Protein AF-A0A2D8XB41-F1 (afdb_monomer_lite)

Foldseek 3Di:
DLCPVLLVVLVVCVVVVPFWKWFADPVVRDIDIDDDDDPDPTDIDTSVRVNVVVVVVVVVVVD

pLDDT: mean 86.91, std 12.56, range [44.88, 97.38]

Radius of gyration: 11.84 Å; chains: 1; bounding box: 31×31×20 Å

Secondary structure (DSSP, 8-state):
-TTHHHHHHHHHHHHTT---EEEEETTTTEEEEE-S----SSPEEEHHHHHHHHHHHHHHTT-

Structure (mmCIF, N/CA/C/O backbone):
data_AF-A0A2D8XB41-F1
#
_entry.id   AF-A0A2D8XB41-F1
#
loop_
_atom_site.group_PDB
_atom_site.id
_atom_site.type_symbol
_atom_site.label_atom_id
_atom_site.label_alt_id
_atom_site.label_comp_id
_atom_site.label_asym_id
_atom_site.label_entity_id
_atom_site.label_seq_id
_atom_site.pdbx_PDB_ins_code
_atom_site.Cartn_x
_atom_site.Cartn_y
_atom_site.Cartn_z
_atom_site.occupancy
_atom_site.B_iso_or_equiv
_atom_site.auth_seq_id
_atom_site.auth_comp_id
_atom_site.auth_asym_id
_atom_site.auth_atom_id
_atom_site.pdbx_PDB_model_num
ATOM 1 N N . MET A 1 1 ? 5.717 16.458 -4.183 1.00 55.50 1 MET A N 1
ATOM 2 C CA . MET A 1 1 ? 4.419 15.913 -4.662 1.00 55.50 1 MET A CA 1
ATOM 3 C C . MET A 1 1 ? 4.439 14.410 -4.966 1.00 55.50 1 MET A C 1
ATOM 5 O O . MET A 1 1 ? 3.362 13.831 -4.988 1.00 55.50 1 MET A O 1
ATOM 9 N N . LYS A 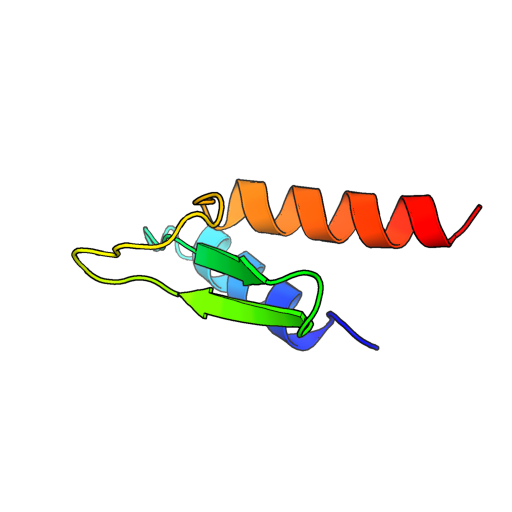1 2 ? 5.611 13.768 -5.128 1.00 64.75 2 LYS A N 1
ATOM 10 C CA . LYS A 1 2 ? 5.761 12.443 -5.765 1.00 64.75 2 LYS A CA 1
ATOM 11 C C . LYS A 1 2 ? 5.051 11.236 -5.123 1.00 64.75 2 LYS A C 1
ATOM 13 O O . LYS A 1 2 ? 4.897 10.243 -5.806 1.00 64.75 2 LYS A O 1
ATOM 18 N N . TYR A 1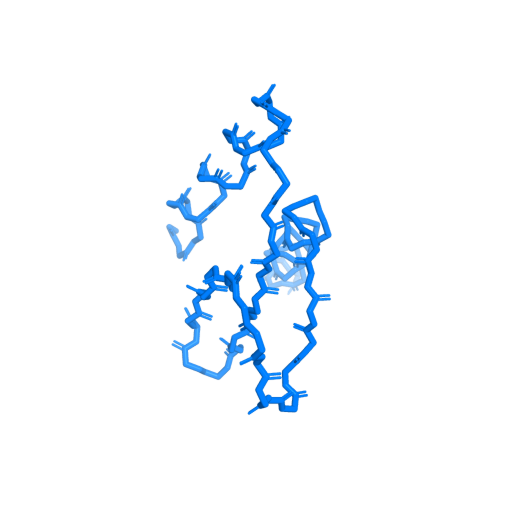 3 ? 4.526 11.329 -3.899 1.00 82.31 3 TYR A N 1
ATOM 19 C CA . TYR A 1 3 ? 3.795 10.214 -3.268 1.00 82.31 3 TYR A CA 1
ATOM 20 C C . TYR A 1 3 ? 2.442 10.611 -2.660 1.00 82.31 3 TYR A C 1
ATOM 22 O O . TYR A 1 3 ? 1.849 9.844 -1.906 1.00 82.31 3 TYR A O 1
ATOM 30 N N . LYS A 1 4 ? 1.939 11.826 -2.938 1.00 86.38 4 LYS A N 1
ATOM 31 C CA . LYS A 1 4 ? 0.708 12.327 -2.294 1.00 86.38 4 LYS A CA 1
ATOM 32 C C . LYS A 1 4 ? -0.500 11.430 -2.589 1.00 86.38 4 LYS A C 1
ATOM 34 O O . LYS A 1 4 ? -1.245 11.108 -1.668 1.00 86.38 4 LYS A O 1
ATOM 39 N N . THR A 1 5 ? -0.648 11.006 -3.843 1.00 91.56 5 THR A N 1
ATOM 40 C CA . THR A 1 5 ? -1.784 10.202 -4.307 1.00 91.56 5 THR A CA 1
ATOM 41 C C . THR A 1 5 ? -1.788 8.815 -3.673 1.00 91.56 5 THR A C 1
ATOM 43 O O . THR A 1 5 ? -2.749 8.469 -2.993 1.00 91.56 5 THR A O 1
ATOM 46 N N . ILE A 1 6 ? -0.689 8.059 -3.788 1.00 94.31 6 ILE A N 1
ATOM 47 C CA . ILE A 1 6 ? -0.609 6.708 -3.214 1.00 94.31 6 ILE A CA 1
ATOM 48 C C . ILE A 1 6 ? -0.767 6.725 -1.688 1.00 94.31 6 ILE A C 1
ATOM 50 O O . ILE A 1 6 ? -1.518 5.924 -1.146 1.00 94.31 6 ILE A O 1
ATOM 54 N N . LYS A 1 7 ? -0.189 7.704 -0.977 1.00 95.12 7 LYS A N 1
ATOM 55 C CA . LYS A 1 7 ? -0.390 7.835 0.478 1.00 95.12 7 LYS A CA 1
ATOM 56 C C . LYS A 1 7 ? -1.857 8.038 0.852 1.00 95.12 7 LYS A C 1
ATOM 58 O O . LYS A 1 7 ? -2.273 7.549 1.897 1.00 95.12 7 LYS A O 1
ATOM 63 N N . SER A 1 8 ? -2.624 8.773 0.045 1.00 95.75 8 SER A N 1
ATOM 64 C CA . SER A 1 8 ? -4.061 8.944 0.282 1.00 95.75 8 SER A CA 1
ATOM 65 C C . SER A 1 8 ? -4.809 7.625 0.104 1.00 95.75 8 SER A C 1
ATOM 67 O O . SER A 1 8 ? -5.599 7.267 0.973 1.00 95.75 8 SER A O 1
ATOM 69 N N . VAL A 1 9 ? -4.500 6.871 -0.955 1.00 95.56 9 VAL A N 1
ATOM 70 C CA . VAL A 1 9 ? -5.095 5.549 -1.208 1.00 95.56 9 VAL A CA 1
ATOM 71 C C . VAL A 1 9 ? -4.786 4.578 -0.067 1.00 95.56 9 VAL A C 1
ATOM 73 O O . VAL A 1 9 ? -5.701 3.988 0.501 1.00 95.56 9 VAL A O 1
ATOM 76 N N . LEU A 1 10 ? -3.518 4.468 0.341 1.00 96.56 10 LEU A N 1
ATOM 77 C CA . LEU A 1 10 ? -3.112 3.572 1.429 1.00 96.56 10 LEU A CA 1
ATOM 78 C C . LEU A 1 10 ? -3.808 3.927 2.747 1.00 96.56 10 LEU A C 1
ATOM 80 O O . LEU A 1 10 ? -4.314 3.037 3.424 1.00 96.56 10 LEU A O 1
ATOM 84 N N . LYS A 1 11 ? -3.903 5.220 3.086 1.00 96.75 11 LYS A N 1
ATOM 85 C CA . LYS A 1 11 ? -4.639 5.677 4.276 1.00 96.75 11 LYS A CA 1
ATOM 86 C C . LYS A 1 11 ? -6.111 5.289 4.228 1.00 96.75 11 LYS A C 1
ATOM 88 O O . LYS A 1 11 ? -6.610 4.756 5.211 1.00 96.75 11 LYS A O 1
ATOM 93 N N . GLN A 1 12 ? -6.779 5.483 3.092 1.00 96.75 12 GLN A N 1
ATOM 94 C CA . GLN A 1 12 ? -8.178 5.081 2.944 1.00 96.75 12 GLN A CA 1
ATOM 95 C C . GLN A 1 12 ? -8.361 3.569 3.110 1.00 96.75 12 GLN A C 1
ATOM 97 O O . GLN A 1 12 ? -9.314 3.146 3.763 1.00 96.75 12 GLN A O 1
ATOM 102 N N . ASN A 1 13 ? -7.448 2.753 2.571 1.00 95.31 13 ASN A N 1
ATOM 103 C CA . ASN A 1 13 ? -7.493 1.301 2.755 1.00 95.31 13 ASN A CA 1
ATOM 104 C C . ASN A 1 13 ? -7.345 0.923 4.233 1.00 95.31 13 ASN A C 1
ATOM 106 O O . ASN A 1 13 ? -8.093 0.082 4.722 1.00 95.31 13 ASN A O 1
ATOM 110 N N . ILE A 1 14 ? -6.432 1.576 4.957 1.00 95.94 14 ILE A N 1
ATOM 111 C CA . ILE A 1 14 ? -6.216 1.354 6.393 1.00 95.94 14 ILE A CA 1
ATOM 112 C C . ILE A 1 14 ? -7.455 1.766 7.200 1.00 95.94 14 ILE A C 1
ATOM 114 O O . ILE A 1 14 ? -7.958 0.979 7.999 1.00 95.94 14 ILE A O 1
ATOM 118 N N . GLU A 1 15 ? -7.978 2.971 6.963 1.00 97.38 15 GLU A N 1
ATOM 119 C CA . GLU A 1 15 ? -9.157 3.516 7.649 1.00 97.38 15 GLU A CA 1
ATOM 120 C C . GLU A 1 15 ? -10.391 2.633 7.446 1.00 97.38 15 GLU A C 1
ATOM 122 O O . GLU A 1 15 ? -11.124 2.342 8.392 1.00 97.38 15 GLU A O 1
ATOM 127 N N . LYS A 1 16 ? -10.594 2.150 6.217 1.00 97.00 16 LYS A N 1
ATOM 128 C CA . LYS A 1 16 ? -11.705 1.261 5.859 1.00 97.00 16 LYS A CA 1
ATOM 129 C C . LYS A 1 16 ? -11.425 -0.217 6.149 1.00 97.00 16 LYS A C 1
ATOM 131 O O . LYS A 1 16 ? -12.277 -1.048 5.850 1.00 97.00 16 LYS A O 1
ATOM 136 N N . LYS A 1 17 ? -10.263 -0.552 6.727 1.00 94.62 17 LYS A N 1
ATOM 137 C CA . LYS A 1 17 ? -9.823 -1.929 7.024 1.00 94.62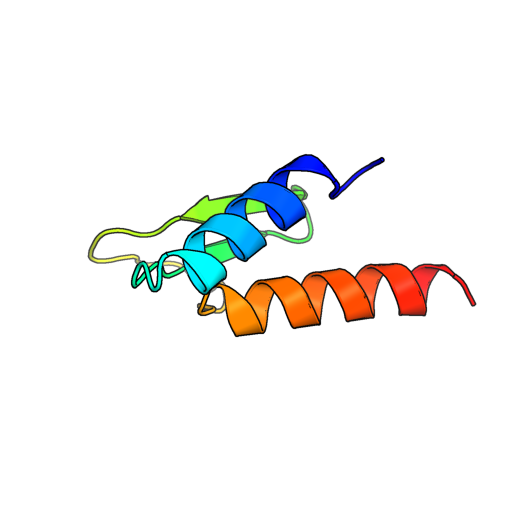 17 LYS A CA 1
ATOM 138 C C . LYS A 1 17 ? -9.886 -2.858 5.802 1.00 94.62 17 LYS A C 1
ATOM 140 O O . LYS A 1 17 ? -10.237 -4.030 5.915 1.00 94.62 17 LYS A O 1
ATOM 145 N N . VAL A 1 18 ? -9.566 -2.327 4.623 1.00 92.94 18 VAL A N 1
ATOM 146 C CA . VAL A 1 18 ? -9.508 -3.103 3.382 1.00 92.94 18 VAL A CA 1
ATOM 147 C C . VAL A 1 18 ? -8.215 -3.913 3.375 1.00 92.94 18 VAL A C 1
ATOM 149 O O . VAL A 1 18 ? -7.118 -3.357 3.453 1.00 92.94 18 VAL A O 1
ATOM 152 N N . ASN A 1 19 ? -8.339 -5.231 3.240 1.00 89.56 19 ASN A N 1
ATOM 153 C CA . ASN A 1 19 ? -7.195 -6.131 3.139 1.00 89.56 19 ASN A CA 1
ATOM 154 C C . ASN A 1 19 ? -6.607 -6.076 1.726 1.00 89.56 19 ASN A C 1
ATOM 156 O O . ASN A 1 19 ? -7.003 -6.829 0.842 1.0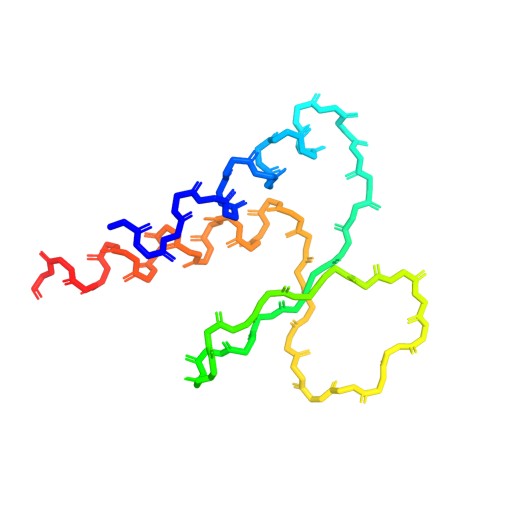0 89.56 19 ASN A O 1
ATOM 160 N N . THR A 1 20 ? -5.672 -5.150 1.518 1.00 92.31 20 THR A N 1
ATOM 161 C CA . THR A 1 20 ? -4.947 -4.984 0.252 1.00 92.31 20 THR A CA 1
ATOM 162 C C . THR A 1 20 ? -3.467 -5.282 0.430 1.00 92.31 20 THR A C 1
ATOM 164 O O . THR A 1 20 ? -2.860 -4.813 1.400 1.00 92.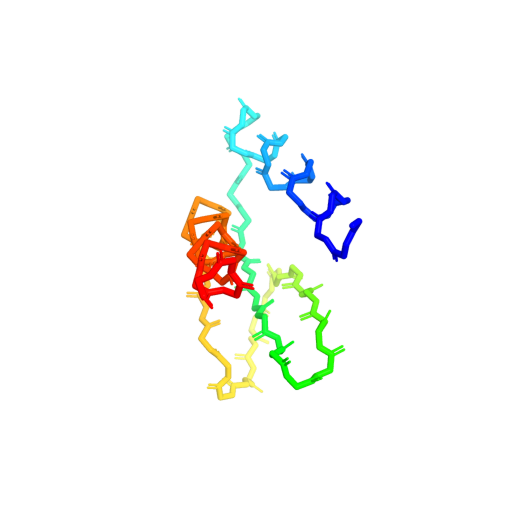31 20 THR A O 1
ATOM 167 N N . LEU A 1 21 ? -2.888 -5.973 -0.544 1.00 93.94 21 LEU A N 1
ATOM 168 C CA . LEU A 1 21 ? -1.453 -6.192 -0.661 1.00 93.94 21 LEU A CA 1
ATOM 169 C C . LEU A 1 21 ? -0.901 -5.368 -1.824 1.00 93.94 21 LEU A C 1
ATOM 171 O O . LEU A 1 21 ? -1.613 -5.102 -2.794 1.00 93.94 21 LEU A O 1
ATOM 175 N N . TRP A 1 22 ? 0.354 -4.956 -1.710 1.00 94.31 22 TRP A N 1
ATOM 176 C CA . TRP A 1 22 ? 0.996 -4.048 -2.648 1.00 94.31 22 TRP A CA 1
ATOM 177 C C . TRP A 1 22 ? 2.445 -4.435 -2.904 1.00 94.31 22 TRP A C 1
ATOM 179 O O . TRP A 1 22 ? 3.125 -4.923 -2.004 1.00 94.31 22 TRP A O 1
ATOM 189 N N . THR A 1 23 ? 2.927 -4.123 -4.099 1.00 93.62 23 THR A N 1
ATOM 190 C CA . THR A 1 23 ? 4.351 -4.093 -4.440 1.00 93.62 23 THR A CA 1
ATOM 191 C C . THR A 1 23 ? 4.752 -2.671 -4.818 1.00 93.62 23 THR A C 1
ATOM 193 O O . THR A 1 23 ? 3.915 -1.837 -5.192 1.00 93.62 23 THR A O 1
ATOM 196 N N . TRP A 1 24 ? 6.041 -2.376 -4.674 1.00 92.75 24 TRP A N 1
ATOM 197 C CA . TRP A 1 24 ? 6.604 -1.088 -5.047 1.00 92.75 24 TRP A CA 1
ATOM 198 C C . TRP A 1 24 ? 7.902 -1.288 -5.818 1.00 92.75 24 TRP A C 1
ATOM 200 O O . TRP A 1 24 ? 8.915 -1.691 -5.247 1.00 92.75 24 TRP A O 1
ATOM 210 N N . ASP A 1 25 ? 7.851 -0.965 -7.105 1.00 91.44 25 ASP A N 1
ATOM 211 C CA . ASP A 1 25 ? 9.034 -0.829 -7.940 1.00 91.44 25 ASP A CA 1
ATOM 212 C C . ASP A 1 25 ? 9.673 0.537 -7.657 1.00 91.44 25 ASP A C 1
ATOM 214 O O . ASP A 1 25 ? 9.088 1.590 -7.939 1.00 91.44 25 ASP A O 1
ATOM 218 N N . ARG A 1 26 ? 10.854 0.534 -7.029 1.00 87.75 26 ARG A N 1
ATOM 219 C CA . ARG A 1 26 ? 11.562 1.770 -6.666 1.00 87.75 26 ARG A CA 1
ATOM 220 C C . ARG A 1 26 ? 12.255 2.423 -7.861 1.00 87.75 26 ARG A C 1
ATOM 222 O O . ARG A 1 26 ? 12.424 3.645 -7.835 1.00 87.75 26 ARG A O 1
ATOM 229 N N . GLU A 1 27 ? 12.627 1.644 -8.875 1.00 87.31 27 GLU A N 1
ATOM 230 C CA . GLU A 1 27 ? 13.299 2.138 -10.078 1.00 87.31 27 GLU A CA 1
ATOM 231 C C . GLU A 1 27 ? 12.294 2.906 -10.941 1.00 87.31 27 GLU A C 1
ATOM 233 O O . GLU A 1 27 ? 12.460 4.111 -11.166 1.00 87.31 27 GLU A O 1
ATOM 238 N N . ASP A 1 28 ? 11.175 2.257 -11.271 1.00 86.94 28 ASP A N 1
ATOM 239 C CA . ASP A 1 28 ? 10.101 2.834 -12.089 1.00 86.94 28 ASP A CA 1
ATOM 240 C C . ASP A 1 28 ? 9.109 3.687 -11.283 1.00 86.94 28 ASP A C 1
ATOM 242 O O . ASP A 1 28 ? 8.262 4.393 -11.837 1.00 86.94 28 ASP A O 1
ATOM 246 N N . LYS A 1 29 ? 9.222 3.670 -9.949 1.00 85.69 29 LYS A N 1
ATOM 247 C CA . LYS A 1 29 ? 8.339 4.384 -9.003 1.00 85.69 29 LYS A CA 1
ATOM 248 C C . LYS A 1 29 ? 6.875 3.996 -9.173 1.00 85.69 29 LYS A C 1
ATOM 250 O O . LYS A 1 29 ? 5.980 4.828 -8.991 1.00 85.69 29 LYS A O 1
ATOM 255 N N . ASN A 1 30 ? 6.648 2.729 -9.495 1.00 90.25 30 ASN A N 1
ATOM 256 C CA . ASN A 1 30 ? 5.330 2.189 -9.756 1.00 90.25 30 ASN A CA 1
ATOM 257 C C . ASN A 1 30 ? 4.792 1.434 -8.535 1.00 90.25 30 ASN A C 1
ATOM 259 O O . ASN A 1 30 ? 5.517 0.695 -7.869 1.00 90.25 30 ASN A O 1
ATOM 263 N N . PHE A 1 31 ? 3.509 1.633 -8.238 1.00 92.31 31 PHE A N 1
ATOM 264 C CA . PHE A 1 31 ? 2.824 0.998 -7.114 1.00 92.31 31 PHE A CA 1
ATOM 265 C C . PHE A 1 31 ? 1.697 0.132 -7.650 1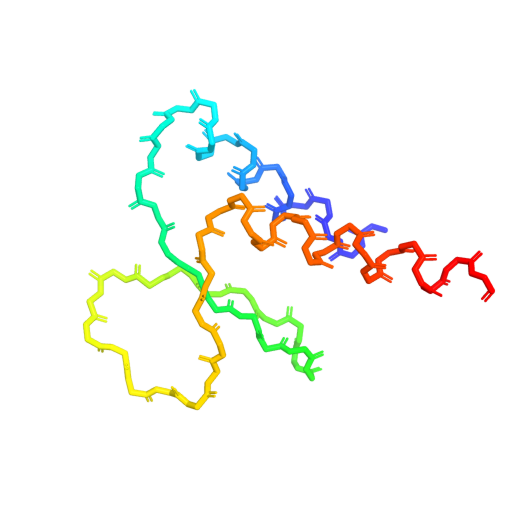.00 92.31 31 PHE A C 1
ATOM 267 O O . PHE A 1 31 ? 0.758 0.647 -8.259 1.00 92.31 31 PHE A O 1
ATOM 274 N N . THR A 1 32 ? 1.752 -1.162 -7.357 1.00 92.50 32 THR A N 1
ATOM 275 C CA . THR A 1 32 ? 0.769 -2.122 -7.859 1.00 92.50 32 THR A CA 1
ATOM 276 C C . THR A 1 32 ? 0.042 -2.755 -6.688 1.00 92.50 32 THR A C 1
ATOM 278 O O . THR A 1 32 ? 0.667 -3.314 -5.790 1.00 92.50 32 THR A O 1
ATOM 281 N N . GLN A 1 33 ? -1.289 -2.670 -6.687 1.00 92.62 33 GLN A N 1
ATOM 282 C CA . GLN A 1 33 ? -2.112 -3.453 -5.771 1.00 92.62 33 GLN A CA 1
ATOM 283 C C . GLN A 1 33 ? -2.270 -4.861 -6.338 1.00 92.62 33 GLN A C 1
ATOM 285 O O . GLN A 1 33 ? -2.712 -5.017 -7.477 1.00 92.62 33 GLN A O 1
ATOM 290 N N . ILE A 1 34 ? -1.956 -5.879 -5.543 1.00 89.75 34 ILE A N 1
ATOM 291 C CA . ILE A 1 34 ? -2.059 -7.276 -5.966 1.00 89.75 34 ILE A CA 1
ATOM 292 C C . ILE A 1 34 ? -3.358 -7.903 -5.448 1.00 89.75 34 ILE A C 1
ATOM 294 O O . ILE A 1 34 ? -3.782 -7.656 -4.316 1.00 89.75 34 ILE A O 1
ATOM 298 N N . TYR A 1 35 ? -3.989 -8.713 -6.300 1.00 79.75 35 TYR A N 1
ATOM 299 C CA . TYR A 1 35 ? -5.279 -9.356 -6.023 1.00 79.75 35 TYR A CA 1
ATOM 300 C C . TYR A 1 35 ? -5.224 -10.888 -6.080 1.00 79.75 35 TYR A C 1
ATOM 302 O O . TYR A 1 35 ? -6.086 -11.524 -5.488 1.00 79.75 35 TYR A O 1
ATOM 310 N N . ASN A 1 36 ? -4.243 -11.478 -6.773 1.00 69.62 36 ASN A N 1
ATOM 311 C CA . ASN A 1 36 ? -4.001 -12.923 -6.857 1.00 69.62 36 ASN A CA 1
ATOM 312 C C . ASN A 1 36 ? -2.592 -13.214 -7.400 1.00 69.62 36 ASN A C 1
ATOM 314 O O . ASN A 1 36 ? -1.933 -12.295 -7.883 1.00 69.62 36 ASN A O 1
ATOM 318 N N . ASN A 1 37 ? -2.188 -14.491 -7.292 1.00 59.84 37 ASN A N 1
ATOM 319 C CA . ASN A 1 37 ? -0.914 -15.115 -7.685 1.00 59.84 37 ASN A CA 1
ATOM 320 C C . ASN A 1 37 ? 0.037 -14.193 -8.461 1.00 59.84 37 ASN A C 1
ATOM 322 O O . ASN A 1 37 ? -0.106 -14.002 -9.669 1.00 59.84 37 ASN A O 1
ATOM 326 N N . PHE A 1 38 ? 0.999 -13.629 -7.738 1.00 64.75 38 PHE A N 1
ATOM 327 C CA . PHE A 1 38 ? 1.983 -12.718 -8.290 1.00 64.75 38 PHE A CA 1
ATOM 328 C C . PHE A 1 38 ? 3.345 -13.413 -8.270 1.00 64.75 38 PHE A C 1
ATOM 330 O O . PHE A 1 38 ? 3.798 -13.865 -7.220 1.00 64.75 38 PHE A O 1
ATOM 337 N N . SER A 1 39 ? 3.945 -13.550 -9.449 1.00 60.38 39 SER A N 1
ATOM 338 C CA . SER A 1 39 ? 5.301 -14.054 -9.655 1.00 60.38 39 SER A CA 1
ATOM 339 C C . SER A 1 39 ? 6.188 -12.849 -9.923 1.00 60.38 39 SER A C 1
ATOM 341 O O . SER A 1 39 ? 6.419 -12.521 -11.081 1.00 60.38 39 SER A O 1
ATOM 343 N N . ASP A 1 40 ? 6.643 -12.184 -8.869 1.00 66.38 40 ASP A N 1
ATOM 344 C CA . ASP A 1 40 ? 7.659 -11.140 -8.982 1.00 66.38 40 ASP A CA 1
ATOM 345 C C . ASP A 1 40 ? 8.641 -11.246 -7.821 1.00 66.38 40 ASP A C 1
ATOM 347 O O . ASP A 1 40 ? 8.283 -11.644 -6.712 1.00 66.38 40 ASP A O 1
ATOM 351 N N . GLU A 1 41 ? 9.882 -10.851 -8.085 1.00 82.25 41 GLU A N 1
ATOM 352 C CA . GLU A 1 41 ? 10.957 -10.743 -7.092 1.00 82.25 41 GLU A CA 1
ATOM 353 C C . GLU A 1 41 ? 10.758 -9.549 -6.137 1.00 82.25 41 GLU A C 1
ATOM 355 O O . GLU A 1 41 ? 11.522 -9.355 -5.189 1.00 82.25 41 GLU A O 1
ATOM 360 N N . LEU A 1 42 ? 9.724 -8.733 -6.373 1.00 87.69 42 LEU A N 1
ATOM 361 C CA . LEU A 1 42 ? 9.448 -7.537 -5.592 1.00 87.69 42 LEU A CA 1
ATOM 362 C C . LEU A 1 42 ? 8.863 -7.874 -4.210 1.00 87.69 42 LEU A C 1
ATOM 364 O O . LEU A 1 42 ? 7.965 -8.714 -4.093 1.00 87.69 42 LEU A O 1
ATOM 368 N N . PRO A 1 43 ? 9.290 -7.166 -3.147 1.00 90.94 43 PRO A N 1
ATOM 369 C CA . PRO A 1 43 ? 8.720 -7.347 -1.821 1.00 90.94 43 PRO A CA 1
ATOM 370 C C . PRO A 1 43 ? 7.220 -7.033 -1.784 1.00 90.94 43 PRO A C 1
ATOM 372 O O . PRO A 1 43 ? 6.751 -6.050 -2.366 1.00 90.94 43 PRO A O 1
ATOM 375 N N . ILE A 1 44 ? 6.478 -7.846 -1.031 1.00 92.25 44 ILE A N 1
ATOM 376 C CA . ILE A 1 44 ? 5.046 -7.657 -0.794 1.00 92.25 44 ILE A CA 1
ATOM 377 C C . ILE A 1 44 ? 4.836 -6.919 0.528 1.00 92.25 44 ILE A C 1
ATOM 379 O O . ILE A 1 44 ? 5.387 -7.283 1.568 1.00 92.25 44 ILE A O 1
ATOM 383 N N . TYR A 1 45 ? 3.967 -5.915 0.491 1.00 94.38 45 TYR A N 1
ATOM 384 C CA . TYR A 1 45 ? 3.610 -5.078 1.623 1.00 94.38 45 TYR A CA 1
ATOM 385 C C . TYR A 1 45 ? 2.101 -5.085 1.860 1.00 94.38 45 TYR A C 1
ATOM 387 O O . TYR A 1 45 ? 1.296 -5.019 0.932 1.00 94.38 45 TYR A O 1
ATOM 395 N N . THR A 1 46 ? 1.694 -5.054 3.123 1.00 95.44 46 THR A N 1
ATOM 396 C CA . THR A 1 46 ? 0.370 -4.536 3.490 1.00 95.44 46 THR A CA 1
ATOM 397 C C . THR A 1 46 ? 0.312 -3.021 3.266 1.00 95.44 46 THR A C 1
ATOM 399 O O . THR A 1 46 ? 1.342 -2.346 3.206 1.00 95.44 46 THR A O 1
ATOM 402 N N . ALA A 1 47 ? -0.896 -2.449 3.220 1.00 96.06 47 ALA A N 1
ATOM 403 C CA . ALA A 1 47 ? -1.058 -0.998 3.084 1.00 96.06 47 ALA A CA 1
ATOM 404 C C . ALA A 1 47 ? -0.330 -0.193 4.184 1.00 96.06 47 ALA A C 1
ATOM 406 O O . ALA A 1 47 ? 0.247 0.856 3.897 1.00 96.06 47 ALA A O 1
ATOM 407 N N . ASN A 1 48 ? -0.314 -0.702 5.423 1.00 96.50 48 ASN A N 1
ATOM 408 C CA . ASN A 1 48 ? 0.419 -0.094 6.539 1.00 96.50 48 ASN A CA 1
ATOM 409 C C . ASN A 1 48 ? 1.935 -0.122 6.311 1.00 96.50 48 ASN A C 1
ATOM 411 O O . ASN A 1 48 ? 2.588 0.913 6.431 1.00 96.50 48 ASN A O 1
ATOM 415 N N . GLN A 1 49 ? 2.482 -1.286 5.946 1.00 96.25 49 GLN A N 1
ATOM 416 C CA . GLN A 1 49 ? 3.920 -1.448 5.714 1.00 96.25 49 GLN A CA 1
ATOM 417 C C . GLN A 1 49 ? 4.402 -0.569 4.555 1.00 96.25 49 GLN A C 1
ATOM 419 O O . GLN A 1 49 ? 5.401 0.132 4.692 1.00 96.25 49 GLN A O 1
ATOM 424 N N . LEU A 1 50 ? 3.662 -0.526 3.442 1.00 96.50 50 LEU A N 1
ATOM 425 C CA . LEU A 1 50 ? 4.040 0.309 2.302 1.00 96.50 50 LEU A CA 1
ATOM 426 C C . LEU A 1 50 ? 3.998 1.804 2.651 1.00 96.50 50 LEU A C 1
ATOM 428 O O . LEU A 1 50 ? 4.877 2.567 2.251 1.00 96.50 50 LEU A O 1
ATOM 432 N N . LEU A 1 51 ? 2.999 2.241 3.426 1.00 96.44 51 LEU A N 1
ATOM 433 C CA . LEU A 1 51 ? 2.920 3.629 3.884 1.00 96.44 51 LEU A CA 1
ATOM 434 C C . LEU A 1 51 ? 4.130 4.006 4.752 1.00 96.44 51 LEU A C 1
ATOM 436 O O . LEU A 1 51 ? 4.634 5.128 4.644 1.00 96.44 51 LEU A O 1
ATOM 440 N N . GLU A 1 52 ? 4.591 3.094 5.607 1.00 95.81 52 GLU A N 1
ATOM 441 C CA . GLU A 1 52 ? 5.787 3.287 6.425 1.00 95.81 52 GLU A CA 1
ATOM 442 C C . GLU A 1 52 ? 7.050 3.413 5.564 1.00 95.81 52 GLU A C 1
ATOM 444 O O . GLU A 1 52 ? 7.802 4.375 5.734 1.00 95.81 52 GLU A O 1
ATOM 449 N N . GLU A 1 53 ? 7.239 2.521 4.591 1.00 95.31 53 GLU A N 1
ATOM 450 C CA . GLU A 1 53 ? 8.383 2.550 3.672 1.00 95.31 53 GLU A CA 1
ATOM 451 C C . GLU A 1 53 ? 8.440 3.847 2.857 1.00 95.31 53 GLU A C 1
ATOM 453 O O . GLU A 1 53 ? 9.478 4.509 2.807 1.00 95.31 53 GLU A O 1
ATOM 458 N N . ILE A 1 54 ? 7.303 4.302 2.320 1.00 93.38 54 ILE A N 1
ATOM 459 C CA . ILE A 1 54 ? 7.216 5.595 1.625 1.00 93.38 54 ILE A CA 1
ATOM 460 C C . ILE A 1 54 ? 7.583 6.752 2.568 1.00 93.38 54 ILE A C 1
ATOM 462 O O . ILE A 1 54 ? 8.217 7.725 2.158 1.00 93.38 54 ILE A O 1
ATOM 466 N N . ASN A 1 55 ? 7.182 6.692 3.842 1.00 92.75 55 ASN A N 1
ATOM 467 C CA . ASN A 1 55 ? 7.537 7.732 4.808 1.00 92.75 55 ASN A CA 1
ATOM 468 C C . ASN A 1 55 ? 9.037 7.731 5.135 1.00 92.75 55 ASN A C 1
ATOM 470 O O . ASN A 1 55 ? 9.601 8.816 5.287 1.00 92.75 55 ASN A O 1
ATOM 474 N N . LYS A 1 56 ? 9.674 6.558 5.233 1.00 92.31 56 LYS A N 1
ATOM 475 C CA . LYS A 1 56 ? 11.128 6.432 5.421 1.00 92.31 56 LYS A CA 1
ATOM 476 C C . LYS A 1 56 ? 11.886 7.014 4.231 1.00 92.31 56 LYS A C 1
ATOM 478 O O . LYS A 1 56 ? 12.746 7.861 4.441 1.00 92.31 56 LYS A O 1
ATOM 483 N N . GLU A 1 57 ? 11.498 6.659 3.008 1.00 90.00 57 GLU A N 1
ATOM 484 C CA . GLU A 1 57 ? 12.084 7.177 1.761 1.00 90.00 57 GLU A CA 1
ATOM 485 C C . GLU A 1 57 ? 12.029 8.714 1.691 1.00 90.00 57 GLU A C 1
ATOM 487 O O . GLU A 1 57 ? 13.004 9.381 1.348 1.00 90.00 57 GLU A O 1
ATOM 492 N N . ILE A 1 58 ? 10.887 9.311 2.054 1.00 87.94 58 ILE A N 1
ATOM 493 C CA . ILE A 1 58 ? 10.731 10.774 2.065 1.00 87.94 58 ILE A CA 1
ATOM 494 C C . ILE A 1 58 ? 11.632 11.425 3.121 1.00 87.94 58 ILE A C 1
ATOM 496 O O . ILE A 1 58 ? 12.176 12.495 2.864 1.00 87.94 58 ILE A O 1
ATOM 500 N N . LYS A 1 59 ? 11.763 10.814 4.306 1.00 84.19 59 LYS A N 1
ATOM 501 C CA . LYS A 1 59 ? 12.598 11.344 5.395 1.00 84.19 59 LYS A CA 1
ATOM 502 C C . LYS A 1 59 ? 14.092 11.201 5.097 1.00 84.19 59 LYS A C 1
ATOM 504 O O . LYS A 1 59 ? 14.833 12.137 5.365 1.00 84.19 59 LYS A O 1
ATOM 509 N N . GLY A 1 60 ? 14.514 10.071 4.529 1.00 77.88 60 GLY A N 1
ATOM 510 C CA . GLY A 1 60 ? 15.906 9.824 4.145 1.00 77.88 60 GLY A CA 1
ATOM 511 C C . GLY A 1 60 ? 16.392 10.765 3.042 1.00 77.88 60 GLY A C 1
ATOM 512 O O . GLY A 1 60 ? 17.512 11.245 3.106 1.00 77.88 60 GLY A O 1
ATOM 513 N N . ASN A 1 61 ? 15.520 11.123 2.094 1.00 60.38 61 ASN A N 1
ATOM 514 C CA . ASN A 1 61 ? 15.826 12.099 1.040 1.00 60.38 61 ASN A CA 1
ATOM 515 C C . ASN A 1 61 ? 15.764 13.573 1.501 1.00 60.38 61 ASN A C 1
ATOM 517 O O . ASN A 1 61 ? 15.913 14.473 0.676 1.00 60.38 61 ASN A O 1
ATOM 521 N N . ALA A 1 62 ? 15.469 13.836 2.779 1.00 57.25 62 ALA A N 1
ATOM 522 C CA . ALA A 1 62 ? 15.380 15.182 3.352 1.00 57.25 62 ALA A CA 1
ATOM 523 C C . ALA A 1 62 ? 16.581 15.539 4.254 1.00 57.25 62 ALA A C 1
ATOM 525 O O . ALA A 1 62 ? 16.526 16.562 4.936 1.00 57.25 62 ALA A O 1
ATOM 526 N N . SER A 1 63 ? 17.616 14.689 4.286 1.00 44.88 63 SER A N 1
ATOM 527 C CA . SER A 1 63 ? 18.884 14.891 5.010 1.00 44.88 63 SER A CA 1
ATOM 528 C C . SER A 1 63 ? 20.030 15.176 4.049 1.00 44.88 63 SER A C 1
ATOM 530 O O . SER A 1 63 ? 20.004 14.604 2.937 1.00 44.88 63 SER A O 1
#

Sequence (63 aa):
MKYKTIKSVLKQNIEKKVNTLWTWDREDKNFTQIYNNFSDELPIYTANQLLEEINKEIKGNAS